Protein AF-A0A0G1PZ89-F1 (afdb_monomer)

Mean predicted aligned error: 6.65 Å

Nearest PDB structures (foldseek):
  3tqq-assembly1_A  TM=7.563E-01  e=6.924E-04  Coxiella burnetii
  3q0i-assembly1_A  TM=7.458E-01  e=1.218E-03  Vibrio cholerae
  4wkg-assembly1_F  TM=7.544E-01  e=6.629E-03  Escherichia coli K-12
  4wkg-assembly1_D  TM=7.518E-01  e=1.462E-02  Escherichia coli K-12
  2bln-assembly2_B  TM=7.064E-01  e=1.042E-02  Escherichia coli

Radius of gyration: 13.72 Å; Cα contacts (8 Å, |Δi|>4): 213; chains: 1; bounding box: 28×33×34 Å

Secondary structure (DSSP, 8-state):
-HHHHHHHHHHTSSSS-EEE-PEEPPTTSSSPPEE--EEEEEEEE-TTS-------S--SEEEEETTEEEEE-SS-EEEEEEEEETTS--EEHHHHHHHHTTTB-PEE--

pLDDT: mean 81.98, std 14.45, range [45.41, 97.31]

Solvent-accessible surface area (backbone atoms only — not comparable to full-atom values): 6284 Å² total; per-residue (Å²): 93,44,67,57,53,52,50,46,27,63,72,17,38,80,68,94,47,27,70,48,69,56,51,28,58,43,94,78,76,79,56,76,66,46,70,49,51,36,36,36,50,40,69,42,78,51,81,85,72,77,70,70,72,73,64,84,82,61,77,67,46,51,30,36,46,94,75,36,30,30,42,40,42,92,76,31,40,29,38,37,54,30,34,25,50,69,100,53,70,79,38,40,25,48,58,48,43,76,76,34,58,88,38,34,76,56,46,79,56,133

Foldseek 3Di:
DVVVVQVVLVVCLDPPFDWDWFWWQDPVNPDDTDTWIKTANDKAFPPPVPPPPPPPVPAWDWAADPLFIWTDHPHGIITRQWMDIPPGDIDGRNVCCVVCVNTTPHHYDD

Structure (mmCIF, N/CA/C/O backbone):
data_AF-A0A0G1PZ89-F1
#
_entry.id   AF-A0A0G1PZ89-F1
#
loop_
_atom_site.group_PDB
_atom_site.id
_atom_site.type_symbol
_atom_site.label_atom_id
_atom_site.label_alt_id
_atom_site.label_comp_id
_atom_site.label_asym_id
_atom_site.label_entity_id
_atom_si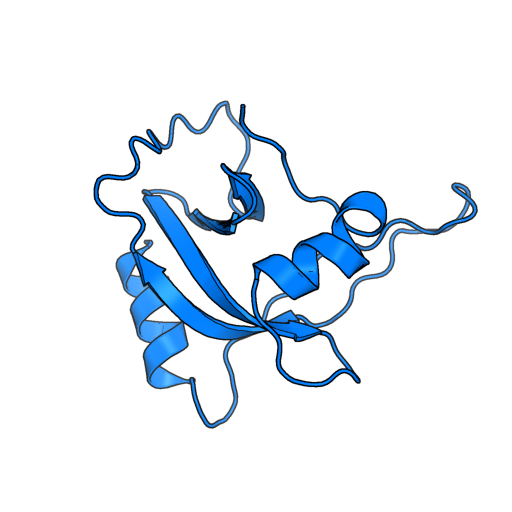te.label_seq_id
_atom_site.pdbx_PDB_ins_code
_atom_site.Cartn_x
_atom_site.Cartn_y
_atom_site.Cartn_z
_atom_site.occupancy
_atom_site.B_iso_or_equiv
_atom_site.auth_seq_id
_atom_site.auth_comp_id
_atom_site.auth_asym_id
_atom_site.auth_atom_id
_atom_site.pdbx_PDB_model_num
ATOM 1 N N . SER A 1 1 ? 13.496 4.399 -8.054 1.00 82.88 1 SER A N 1
ATOM 2 C CA . SER A 1 1 ? 12.782 3.713 -9.148 1.00 82.88 1 SER A CA 1
ATOM 3 C C . SER A 1 1 ? 11.700 2.801 -8.583 1.00 82.88 1 SER A C 1
ATOM 5 O O . SER A 1 1 ? 11.738 2.488 -7.392 1.00 82.88 1 SER A O 1
ATOM 7 N N . VAL A 1 2 ? 10.746 2.352 -9.402 1.00 88.44 2 VAL A N 1
ATOM 8 C CA . VAL A 1 2 ? 9.774 1.303 -9.031 1.00 88.44 2 VAL A CA 1
ATOM 9 C C . VAL A 1 2 ? 10.497 0.062 -8.523 1.00 88.44 2 VAL A C 1
ATOM 11 O O . VAL A 1 2 ? 10.152 -0.452 -7.463 1.00 88.44 2 VAL A O 1
ATOM 14 N N . SER A 1 3 ? 11.533 -0.378 -9.240 1.00 90.00 3 SER A N 1
ATOM 15 C CA . SER A 1 3 ? 12.316 -1.567 -8.893 1.00 90.00 3 SER A CA 1
ATOM 16 C C . SER A 1 3 ? 12.966 -1.450 -7.514 1.00 90.00 3 SER A C 1
ATOM 18 O O . SER A 1 3 ? 12.877 -2.376 -6.713 1.00 90.00 3 SER A O 1
ATOM 20 N N . GLU A 1 4 ? 13.566 -0.301 -7.189 1.00 90.81 4 GLU A N 1
ATOM 21 C CA . GLU A 1 4 ? 14.142 -0.054 -5.859 1.00 90.81 4 GLU A CA 1
ATOM 22 C C . GLU A 1 4 ? 13.091 -0.116 -4.749 1.00 90.81 4 GLU A C 1
ATOM 24 O O . GLU A 1 4 ? 13.323 -0.744 -3.717 1.00 90.81 4 GLU A O 1
ATOM 29 N N . ILE A 1 5 ? 11.938 0.531 -4.943 1.00 90.81 5 ILE A N 1
ATOM 30 C CA . ILE A 1 5 ? 10.875 0.574 -3.930 1.00 90.81 5 ILE A CA 1
ATOM 31 C C . ILE A 1 5 ? 10.268 -0.820 -3.747 1.00 90.81 5 ILE A C 1
ATOM 33 O O . ILE A 1 5 ? 10.100 -1.272 -2.617 1.00 90.81 5 ILE A O 1
ATOM 37 N N . TYR A 1 6 ? 10.017 -1.536 -4.841 1.00 93.19 6 TYR A N 1
ATOM 38 C CA . TYR A 1 6 ? 9.544 -2.915 -4.807 1.00 93.19 6 TYR A CA 1
ATOM 39 C C . TYR A 1 6 ? 10.510 -3.837 -4.057 1.00 93.19 6 TYR A C 1
ATOM 41 O O . TYR A 1 6 ? 10.091 -4.600 -3.184 1.00 93.19 6 TYR A O 1
ATOM 49 N N . ASN A 1 7 ? 11.811 -3.724 -4.339 1.00 93.25 7 ASN A N 1
ATOM 50 C CA . ASN A 1 7 ? 12.839 -4.510 -3.665 1.00 93.25 7 ASN A CA 1
ATOM 51 C C . ASN A 1 7 ? 12.907 -4.189 -2.167 1.00 93.25 7 ASN A C 1
ATOM 53 O O . ASN A 1 7 ? 13.042 -5.109 -1.365 1.00 93.25 7 ASN A O 1
ATOM 57 N N . ARG A 1 8 ? 12.745 -2.919 -1.769 1.00 92.12 8 ARG A N 1
ATOM 58 C CA . ARG A 1 8 ? 12.664 -2.524 -0.351 1.00 92.12 8 ARG A CA 1
ATOM 59 C C . ARG A 1 8 ? 11.447 -3.125 0.345 1.00 92.12 8 ARG A C 1
ATOM 61 O O . ARG A 1 8 ? 11.599 -3.678 1.428 1.00 92.12 8 ARG A O 1
ATOM 68 N N . ILE A 1 9 ? 10.266 -3.056 -0.273 1.00 92.38 9 ILE A N 1
ATOM 69 C CA . ILE A 1 9 ? 9.036 -3.643 0.287 1.00 92.38 9 ILE A CA 1
ATOM 70 C C . ILE A 1 9 ? 9.224 -5.146 0.500 1.00 92.38 9 ILE A C 1
ATOM 72 O O . ILE A 1 9 ? 8.917 -5.656 1.571 1.00 92.38 9 ILE A O 1
ATOM 76 N N . ARG A 1 10 ? 9.792 -5.847 -0.488 1.00 91.62 10 ARG A N 1
ATOM 77 C CA . ARG A 1 10 ? 10.080 -7.280 -0.378 1.00 91.62 10 ARG A CA 1
ATOM 78 C C . ARG A 1 10 ? 11.113 -7.608 0.695 1.00 91.62 10 ARG A C 1
ATOM 80 O O . ARG A 1 10 ? 10.919 -8.567 1.432 1.00 91.62 10 ARG A O 1
ATOM 87 N N . ALA A 1 11 ? 12.203 -6.847 0.758 1.00 90.81 11 ALA A N 1
ATOM 88 C CA . ALA A 1 11 ? 13.283 -7.083 1.712 1.00 90.81 11 ALA A CA 1
ATOM 89 C C . ALA A 1 11 ? 12.830 -6.850 3.160 1.00 90.81 11 ALA A C 1
ATOM 91 O O . ALA A 1 11 ? 13.259 -7.569 4.056 1.00 90.81 11 ALA A O 1
ATOM 92 N N . PHE A 1 12 ? 11.936 -5.883 3.379 1.00 89.12 12 PHE A N 1
ATOM 93 C CA . PHE A 1 12 ? 11.450 -5.495 4.703 1.00 89.12 12 PHE A CA 1
ATOM 94 C C . PHE A 1 12 ? 10.010 -5.949 4.981 1.00 89.12 12 PHE A C 1
ATOM 96 O O . PHE A 1 12 ? 9.339 -5.336 5.804 1.00 89.12 12 PHE A O 1
ATOM 103 N N . ALA A 1 13 ? 9.511 -6.998 4.317 1.00 77.38 13 ALA A N 1
ATOM 104 C CA . ALA A 1 13 ? 8.117 -7.435 4.456 1.00 77.38 13 ALA A CA 1
ATOM 105 C C . ALA A 1 13 ? 7.769 -7.967 5.863 1.00 77.38 13 ALA A C 1
ATOM 107 O O . ALA A 1 13 ? 6.630 -7.820 6.302 1.00 77.38 13 ALA A O 1
ATOM 108 N N . CYS A 1 14 ? 8.736 -8.572 6.565 1.00 72.06 14 CYS A N 1
ATOM 109 C CA . CYS A 1 14 ? 8.553 -9.085 7.927 1.00 72.06 14 CYS A CA 1
ATOM 110 C C . CYS A 1 14 ? 8.937 -8.039 8.981 1.00 72.06 14 CYS A C 1
ATOM 112 O O . CYS A 1 14 ? 8.055 -7.466 9.613 1.00 72.06 14 CYS A O 1
ATOM 114 N N . GLU A 1 15 ? 10.233 -7.747 9.142 1.00 75.75 15 GLU A N 1
ATOM 115 C CA . GLU A 1 15 ? 10.728 -6.703 10.048 1.00 75.75 15 GLU A CA 1
ATOM 116 C C . GLU A 1 15 ? 11.927 -5.968 9.431 1.00 75.75 15 GLU A C 1
ATOM 118 O O . GLU A 1 15 ? 12.737 -6.598 8.745 1.00 75.75 15 GLU A O 1
ATOM 123 N N . PRO A 1 16 ? 12.051 -4.638 9.619 1.00 80.06 16 PRO A N 1
ATOM 124 C CA . PRO A 1 16 ? 11.215 -3.745 10.440 1.00 80.06 16 PRO A CA 1
ATOM 125 C C . PRO A 1 16 ? 9.884 -3.294 9.791 1.00 80.06 16 PRO A C 1
ATOM 127 O O . PRO A 1 16 ? 9.087 -2.602 10.432 1.00 80.06 16 PRO A O 1
ATOM 130 N N . GLY A 1 17 ? 9.616 -3.680 8.538 1.00 85.81 17 GLY A N 1
ATOM 131 C CA . GLY A 1 17 ? 8.487 -3.177 7.748 1.00 85.81 17 GLY A CA 1
ATOM 132 C C . GLY A 1 17 ? 8.894 -2.040 6.806 1.00 85.81 17 GLY A C 1
ATOM 133 O O . GLY A 1 17 ? 9.738 -1.210 7.143 1.00 85.81 17 GLY A O 1
ATOM 134 N N . CYS A 1 18 ? 8.256 -1.952 5.638 1.00 92.50 18 CYS A N 1
ATOM 135 C CA . CYS A 1 18 ? 8.292 -0.749 4.802 1.00 92.50 18 CYS A CA 1
ATOM 136 C C . CYS A 1 18 ? 7.064 0.115 5.111 1.00 92.50 18 CYS A C 1
ATOM 138 O O . CYS A 1 18 ? 5.968 -0.418 5.272 1.00 92.50 18 CYS A O 1
ATOM 140 N N . TRP A 1 19 ? 7.218 1.433 5.225 1.00 93.44 19 TRP A N 1
ATOM 141 C CA . TRP A 1 19 ? 6.119 2.321 5.603 1.00 93.44 19 TRP A CA 1
ATOM 142 C C . TRP A 1 19 ? 6.229 3.702 4.962 1.00 93.44 19 TRP A C 1
ATOM 144 O O . TRP A 1 19 ? 7.281 4.094 4.458 1.00 93.44 19 TRP A O 1
ATOM 154 N N . MET A 1 20 ? 5.114 4.426 4.975 1.00 91.56 20 MET A N 1
ATOM 155 C CA . MET A 1 20 ? 5.011 5.817 4.540 1.00 91.56 20 MET A CA 1
ATOM 156 C C . MET A 1 20 ? 3.993 6.581 5.392 1.00 91.56 20 MET A C 1
ATOM 158 O O . MET A 1 20 ? 3.218 5.968 6.124 1.00 91.56 20 MET A O 1
ATOM 162 N N . GLU A 1 21 ? 3.973 7.906 5.265 1.00 91.38 21 GLU A N 1
ATOM 163 C CA . GLU A 1 21 ? 3.111 8.795 6.055 1.00 91.38 21 GLU A CA 1
ATOM 164 C C . GLU A 1 21 ? 2.169 9.609 5.155 1.00 91.38 21 GLU A C 1
ATOM 166 O O . GLU A 1 21 ? 2.492 10.735 4.769 1.00 91.38 21 GLU A O 1
ATOM 171 N N . PRO A 1 22 ? 1.018 9.048 4.746 1.00 87.62 22 PRO A N 1
ATOM 172 C CA . PRO A 1 22 ? -0.019 9.819 4.071 1.00 87.62 22 PRO A CA 1
ATOM 173 C C . PRO A 1 22 ? -0.660 10.865 4.996 1.00 87.62 22 PRO A C 1
ATOM 175 O O . PRO A 1 22 ? -0.795 10.672 6.205 1.00 87.62 22 PRO A O 1
ATOM 178 N N . GLU A 1 23 ? -1.114 11.962 4.390 1.00 85.06 23 GLU A N 1
ATOM 179 C CA . GLU A 1 23 ? -1.871 13.012 5.072 1.00 85.06 23 GLU A CA 1
ATOM 180 C C . GLU A 1 23 ? -3.364 12.667 5.120 1.00 85.06 23 GLU A C 1
ATOM 182 O O . GLU A 1 23 ? -3.996 12.347 4.104 1.00 85.06 23 GLU A O 1
ATOM 187 N N . GLN A 1 24 ? -3.925 12.761 6.321 1.00 82.19 24 GLN A N 1
ATOM 188 C CA . GLN A 1 24 ? -5.332 12.619 6.632 1.00 82.19 24 GLN A CA 1
ATOM 189 C C . GLN A 1 24 ? -5.960 14.006 6.809 1.00 82.19 24 GLN A C 1
ATOM 191 O O . GLN A 1 24 ? -5.499 14.847 7.580 1.00 82.19 24 GLN A O 1
ATOM 196 N N . LYS A 1 25 ? -7.044 14.249 6.076 1.00 76.62 25 LYS A N 1
ATOM 197 C CA . LYS A 1 25 ? -7.874 15.444 6.203 1.00 76.62 25 LYS A CA 1
ATOM 198 C C . LYS A 1 25 ? -8.620 15.395 7.536 1.00 76.62 25 LYS A C 1
ATOM 200 O O . LYS A 1 25 ? -9.254 14.384 7.842 1.00 76.62 25 LYS A O 1
ATOM 205 N N . SER A 1 26 ? -8.577 16.493 8.291 1.00 68.94 26 SER A N 1
ATOM 206 C CA . SER A 1 26 ? -9.443 16.666 9.460 1.00 68.94 26 SER A CA 1
ATOM 207 C C . SER A 1 26 ? -10.906 16.764 9.018 1.00 68.94 26 SER A C 1
ATOM 209 O O . SER A 1 26 ? -11.225 17.450 8.042 1.00 68.94 26 SER A O 1
ATOM 211 N N . GLU A 1 27 ? -11.798 16.085 9.743 1.00 63.97 27 GLU A N 1
ATOM 212 C CA . GLU A 1 27 ? -13.245 16.076 9.484 1.00 63.97 27 GLU A CA 1
ATOM 213 C C . GLU A 1 27 ? -13.878 17.473 9.651 1.00 63.97 27 GLU A C 1
ATOM 215 O O . GLU A 1 27 ? -14.889 17.761 9.015 1.00 63.97 27 GLU A O 1
ATOM 220 N N . SER A 1 28 ? -13.249 18.375 10.416 1.00 60.03 28 SER A N 1
ATOM 221 C CA . SER A 1 28 ? -13.773 19.719 10.713 1.00 60.03 28 SER A CA 1
ATOM 222 C C . SER A 1 28 ? -13.262 20.829 9.785 1.00 60.03 28 SER A C 1
ATOM 224 O O . SER A 1 28 ? 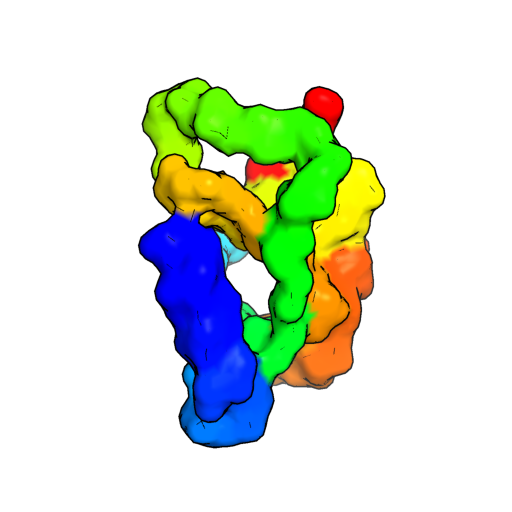-13.631 21.990 9.964 1.00 60.03 28 SER A O 1
ATOM 226 N N . GLY A 1 29 ? -12.398 20.522 8.806 1.00 58.66 29 GLY A N 1
ATOM 227 C CA . GLY A 1 29 ? -11.902 21.471 7.791 1.00 58.66 29 GLY A CA 1
ATOM 228 C C . GLY A 1 29 ? -11.079 22.669 8.304 1.00 58.66 29 GLY A C 1
ATOM 229 O O . GLY A 1 29 ? -10.522 23.404 7.493 1.00 58.66 29 GLY A O 1
ATOM 230 N N . LYS A 1 30 ? -10.991 22.867 9.625 1.00 58.84 30 LYS A N 1
ATOM 231 C CA . LYS A 1 30 ? -10.269 23.960 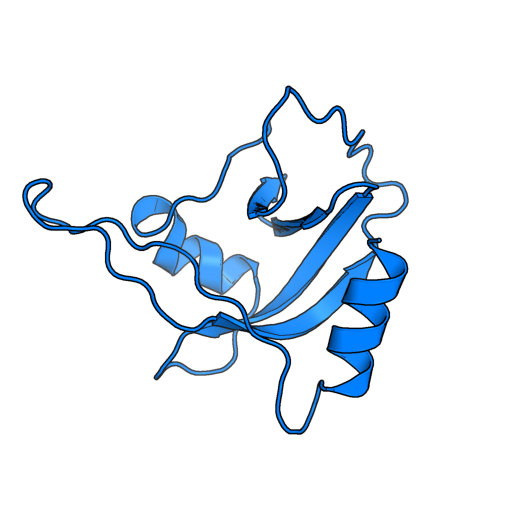10.295 1.00 58.84 30 LYS A CA 1
ATOM 232 C C . LYS A 1 30 ? -8.939 23.530 10.923 1.00 58.84 30 LYS A C 1
ATOM 234 O O . LYS A 1 30 ? -8.124 24.398 11.221 1.00 58.84 30 LYS A O 1
ATOM 239 N N . ASP A 1 31 ? -8.702 22.227 11.080 1.00 59.34 31 ASP A N 1
ATOM 240 C CA . ASP A 1 31 ? -7.481 21.705 11.704 1.00 59.34 31 ASP A CA 1
ATOM 241 C C . ASP A 1 31 ? -6.430 21.277 10.676 1.00 59.34 31 ASP A C 1
ATOM 243 O O . ASP A 1 31 ? -6.741 20.916 9.536 1.00 59.34 31 ASP A O 1
ATOM 247 N N . LYS A 1 32 ? -5.164 21.302 11.107 1.00 62.41 32 LYS A N 1
ATOM 248 C CA . LYS A 1 32 ? -4.015 20.815 10.332 1.00 62.41 32 LYS A CA 1
ATOM 249 C C . LYS A 1 32 ? -4.235 19.354 9.922 1.00 62.41 32 LYS A C 1
ATOM 251 O O . LYS A 1 32 ? -4.732 18.559 10.712 1.00 62.41 32 LYS A O 1
ATOM 256 N N . ALA A 1 33 ? -3.841 19.005 8.697 1.00 72.31 33 ALA A N 1
ATOM 257 C CA . ALA A 1 33 ? -3.855 17.619 8.239 1.00 72.31 33 ALA A CA 1
ATOM 258 C C . ALA A 1 33 ? -2.951 16.761 9.140 1.00 72.31 33 ALA A C 1
ATOM 260 O O . ALA A 1 33 ? -1.775 17.084 9.332 1.00 72.31 33 ALA A O 1
ATOM 261 N N . GLU A 1 34 ? -3.501 15.685 9.696 1.00 82.81 34 GLU A N 1
ATOM 262 C CA . GLU A 1 34 ? -2.752 14.752 10.536 1.00 82.81 34 GLU A CA 1
ATOM 263 C C . GLU A 1 34 ? -2.067 13.706 9.661 1.00 82.81 34 GLU A C 1
ATOM 265 O O . GLU A 1 34 ? -2.636 13.223 8.685 1.00 82.81 34 GLU A O 1
ATOM 270 N N . ARG A 1 35 ? -0.829 13.342 9.993 1.00 87.25 35 ARG A N 1
ATOM 271 C CA . ARG A 1 35 ? -0.120 12.248 9.321 1.00 87.25 35 ARG A CA 1
ATOM 272 C C . ARG A 1 35 ? -0.249 10.984 10.147 1.00 87.25 35 ARG A C 1
ATOM 274 O O . ARG A 1 35 ? -0.174 11.035 11.370 1.00 87.25 35 ARG A O 1
ATOM 281 N N . PHE A 1 36 ? -0.403 9.851 9.475 1.00 89.62 36 PHE A N 1
ATOM 282 C CA . PHE A 1 36 ? -0.413 8.544 10.125 1.00 89.62 36 PHE A CA 1
ATOM 283 C C . PHE A 1 36 ? 0.492 7.574 9.377 1.00 89.62 36 PHE A C 1
ATOM 285 O O . PHE A 1 36 ? 0.729 7.732 8.182 1.00 89.62 36 PHE A O 1
ATOM 292 N N . ILE A 1 37 ? 0.973 6.543 10.068 1.00 92.75 37 ILE A N 1
ATOM 293 C CA . ILE A 1 37 ? 1.839 5.532 9.458 1.00 92.75 37 ILE A CA 1
ATOM 294 C C . ILE A 1 37 ? 0.992 4.524 8.672 1.00 92.75 37 ILE A C 1
ATOM 296 O O . ILE A 1 37 ? 0.059 3.919 9.205 1.00 92.75 37 ILE A O 1
ATOM 300 N N . LEU A 1 38 ? 1.361 4.290 7.415 1.00 93.88 38 LEU A N 1
ATOM 301 C CA . LEU A 1 38 ? 0.848 3.215 6.572 1.00 93.88 38 LEU A CA 1
ATOM 302 C C . LEU A 1 38 ? 1.986 2.239 6.263 1.00 93.88 38 LEU A C 1
ATOM 304 O O . LEU A 1 38 ? 2.862 2.536 5.450 1.00 93.88 38 LEU A O 1
ATOM 308 N N . LYS A 1 39 ? 1.973 1.068 6.905 1.00 94.62 39 LYS A N 1
ATOM 309 C CA . LYS A 1 39 ? 2.897 -0.023 6.577 1.00 94.62 39 LYS A CA 1
ATOM 310 C C . LYS A 1 39 ? 2.449 -0.729 5.300 1.00 94.62 39 LYS A C 1
ATOM 312 O O . LYS A 1 39 ? 1.255 -0.933 5.081 1.00 94.62 39 LYS A O 1
ATOM 317 N N . ILE A 1 40 ? 3.412 -1.127 4.480 1.00 95.19 40 ILE A N 1
ATOM 318 C CA . ILE A 1 40 ? 3.229 -1.826 3.212 1.00 95.19 40 ILE A CA 1
ATOM 319 C C . ILE A 1 40 ? 3.904 -3.188 3.346 1.00 95.19 40 ILE A C 1
ATOM 321 O O . ILE A 1 40 ? 5.123 -3.272 3.480 1.00 95.19 40 ILE A O 1
ATOM 325 N N . PHE A 1 41 ? 3.100 -4.246 3.304 1.00 93.69 41 PHE A N 1
ATOM 326 C CA . PHE A 1 41 ? 3.575 -5.625 3.435 1.00 93.69 41 PHE A CA 1
ATOM 327 C C . PHE A 1 41 ? 3.828 -6.264 2.075 1.00 93.69 41 PHE A C 1
ATOM 329 O O . PHE A 1 41 ? 4.763 -7.045 1.909 1.00 93.69 41 PHE A O 1
ATOM 336 N N . ARG A 1 42 ? 2.986 -5.938 1.090 1.00 94.44 42 ARG A N 1
ATOM 337 C CA . ARG A 1 42 ? 3.043 -6.558 -0.229 1.00 94.44 42 ARG A CA 1
ATOM 338 C C . ARG A 1 42 ? 2.605 -5.590 -1.314 1.00 94.44 42 ARG A C 1
ATOM 340 O O . ARG A 1 42 ? 1.598 -4.897 -1.174 1.00 94.44 42 ARG A O 1
ATOM 347 N N . ALA A 1 43 ? 3.364 -5.578 -2.401 1.00 94.94 43 ALA A N 1
ATOM 348 C CA . ALA A 1 43 ? 3.092 -4.781 -3.584 1.00 94.94 43 ALA A CA 1
ATOM 349 C C . ALA A 1 43 ? 3.439 -5.569 -4.851 1.00 94.94 43 ALA A C 1
ATOM 351 O O . ALA A 1 43 ? 4.213 -6.524 -4.788 1.00 94.94 43 ALA A O 1
ATOM 352 N N . LYS A 1 44 ? 2.910 -5.143 -5.998 1.00 93.62 44 LYS A N 1
ATOM 353 C CA . LYS A 1 44 ? 3.191 -5.722 -7.315 1.00 93.62 44 LYS A CA 1
ATOM 354 C C . LYS A 1 44 ? 3.512 -4.610 -8.326 1.00 93.62 44 LYS A C 1
ATOM 356 O O . LYS A 1 44 ? 2.799 -3.608 -8.347 1.00 93.62 44 LYS A O 1
ATOM 361 N N . PRO A 1 45 ? 4.549 -4.754 -9.171 1.00 91.44 45 PRO A N 1
ATOM 362 C CA . PRO A 1 45 ? 4.774 -3.852 -10.300 1.00 91.44 45 PRO A CA 1
ATOM 363 C C . PRO A 1 45 ? 3.570 -3.800 -11.241 1.00 91.44 45 PRO A C 1
ATOM 365 O O . PRO A 1 45 ? 3.098 -4.844 -11.689 1.00 91.44 45 PRO A O 1
ATOM 368 N N . ALA A 1 46 ? 3.109 -2.592 -11.565 1.00 85.88 46 ALA A N 1
ATOM 369 C CA . ALA A 1 46 ? 1.992 -2.349 -12.481 1.00 85.88 46 ALA A CA 1
ATOM 370 C C . ALA A 1 46 ? 2.437 -2.395 -13.961 1.00 85.88 46 ALA A C 1
ATOM 372 O O . ALA A 1 46 ? 2.202 -1.469 -14.739 1.00 85.88 46 ALA A O 1
ATOM 373 N N . ILE A 1 47 ? 3.188 -3.435 -14.343 1.00 68.69 47 ILE A N 1
ATOM 374 C CA . ILE A 1 47 ? 3.710 -3.596 -15.707 1.00 68.69 47 ILE A CA 1
ATOM 375 C C . ILE A 1 47 ? 2.556 -4.039 -16.611 1.00 68.69 47 ILE A C 1
ATOM 377 O O . ILE A 1 47 ? 2.044 -5.143 -16.449 1.00 68.69 47 ILE A O 1
ATOM 381 N N . GLY A 1 48 ? 2.180 -3.196 -17.575 1.00 58.69 48 GLY A N 1
ATOM 382 C CA . GLY A 1 48 ? 1.154 -3.512 -18.576 1.00 58.69 48 GLY A CA 1
ATOM 383 C C . GLY A 1 48 ? -0.245 -2.956 -18.292 1.00 58.69 48 GLY A C 1
ATOM 384 O O . GLY A 1 48 ? -1.101 -3.064 -19.161 1.00 58.69 48 GLY A O 1
ATOM 385 N N . ASP A 1 49 ? -0.472 -2.284 -17.158 1.00 56.16 49 ASP A N 1
ATOM 386 C CA . ASP A 1 49 ? -1.795 -1.741 -16.789 1.00 56.16 49 ASP A CA 1
ATOM 387 C C . ASP A 1 49 ? -2.174 -0.449 -17.545 1.00 56.16 49 ASP A C 1
ATOM 389 O O . ASP A 1 49 ? -3.087 0.269 -17.148 1.00 56.16 49 ASP A O 1
ATOM 393 N N . GLY A 1 50 ? -1.449 -0.088 -18.612 1.00 52.38 50 GLY A N 1
ATOM 394 C CA . GLY A 1 50 ? -1.685 1.157 -19.356 1.00 52.38 50 GLY A CA 1
ATOM 395 C C . GLY A 1 50 ? -1.462 2.430 -18.530 1.00 52.38 50 GLY A C 1
ATOM 396 O O . GLY A 1 50 ? -1.745 3.526 -19.010 1.00 52.38 50 GLY A O 1
ATOM 397 N N . ILE A 1 51 ? -0.922 2.304 -17.310 1.00 58.09 51 ILE A N 1
ATOM 398 C CA . ILE A 1 51 ? -0.542 3.414 -16.436 1.00 58.09 51 ILE A CA 1
ATOM 399 C C . ILE A 1 51 ? 0.720 4.042 -17.027 1.00 58.09 51 ILE A C 1
ATOM 401 O O . ILE A 1 51 ? 1.847 3.822 -16.579 1.00 58.09 51 ILE A O 1
ATOM 405 N N . GLY A 1 52 ? 0.523 4.809 -18.096 1.00 52.06 52 GLY A N 1
ATOM 406 C CA . GLY A 1 52 ? 1.506 5.751 -18.581 1.00 52.06 52 GLY A CA 1
ATOM 407 C C . GLY A 1 52 ? 1.732 6.742 -17.458 1.00 52.06 52 GLY A C 1
ATOM 408 O O . GLY A 1 52 ? 0.853 7.544 -17.144 1.00 52.06 52 GLY A O 1
ATOM 409 N N . VAL A 1 53 ? 2.899 6.678 -16.824 1.00 53.88 53 VAL A N 1
ATOM 410 C CA . VAL A 1 53 ? 3.321 7.692 -15.860 1.00 53.88 53 VAL A CA 1
ATOM 411 C C . VAL A 1 53 ? 3.677 8.949 -16.648 1.00 53.88 53 VAL A C 1
ATOM 413 O O . VAL A 1 53 ? 4.825 9.369 -16.710 1.00 53.88 53 VAL A O 1
ATOM 416 N N . SER A 1 54 ? 2.676 9.563 -17.286 1.00 46.81 54 SER A N 1
ATOM 417 C CA . SER A 1 54 ? 2.719 10.983 -17.572 1.00 46.81 54 SER A CA 1
ATOM 418 C C . SER A 1 54 ? 2.565 11.638 -16.216 1.00 46.81 54 SER A C 1
ATOM 420 O O . SER A 1 54 ? 1.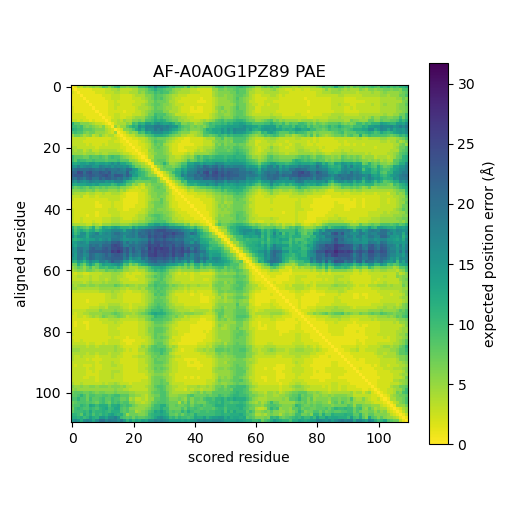465 11.876 -15.710 1.00 46.81 54 SER A O 1
ATOM 422 N N . SER A 1 55 ? 3.701 11.843 -15.559 1.00 48.19 55 SER A N 1
ATOM 423 C CA . SER A 1 55 ? 3.811 12.781 -14.466 1.00 48.19 55 SER A CA 1
ATOM 424 C C . SER A 1 55 ? 3.336 14.128 -15.004 1.00 48.19 55 SER A C 1
ATOM 426 O O . SER A 1 55 ? 4.135 14.897 -15.529 1.00 48.19 55 SER A O 1
ATOM 428 N N . ASN A 1 56 ? 2.035 14.412 -14.887 1.00 45.41 56 ASN A N 1
ATOM 429 C CA . ASN A 1 56 ? 1.416 15.711 -15.160 1.00 45.41 56 ASN A CA 1
ATOM 430 C C . ASN A 1 56 ? 1.901 16.749 -14.119 1.00 45.41 56 ASN A C 1
ATOM 432 O O . ASN A 1 56 ? 1.106 17.403 -13.451 1.00 45.41 56 ASN A O 1
ATOM 436 N N . GLY A 1 57 ? 3.216 16.825 -13.886 1.00 46.78 57 GLY A N 1
ATOM 437 C CA . GLY A 1 57 ? 3.893 17.669 -12.903 1.00 46.78 57 GLY A CA 1
ATOM 438 C C . GLY A 1 57 ? 3.714 17.261 -11.438 1.00 46.78 57 GLY A C 1
ATOM 439 O O . GLY A 1 57 ? 4.230 17.944 -10.559 1.00 46.78 57 GLY A O 1
ATOM 440 N N . LYS A 1 58 ? 2.991 16.178 -11.126 1.00 56.31 58 LYS A N 1
ATOM 441 C CA . LYS A 1 58 ? 2.621 15.847 -9.741 1.00 56.31 58 LYS A CA 1
ATOM 442 C C . LYS A 1 58 ? 3.379 14.609 -9.259 1.00 56.31 58 LYS A C 1
ATOM 444 O O . LYS A 1 58 ? 3.090 13.501 -9.692 1.00 56.31 58 LYS A O 1
ATOM 449 N N . GLY A 1 59 ? 4.349 14.830 -8.367 1.00 62.69 59 GLY A N 1
ATOM 450 C CA . GLY A 1 59 ? 5.300 13.837 -7.846 1.00 62.69 59 GLY A CA 1
ATOM 451 C C . GLY A 1 59 ? 4.696 12.621 -7.114 1.00 62.69 59 GLY A C 1
ATOM 452 O O . GLY A 1 59 ? 3.468 12.485 -7.060 1.00 62.69 59 GLY A O 1
ATOM 453 N N . PRO A 1 60 ? 5.557 11.743 -6.558 1.00 75.88 60 PRO A N 1
ATOM 454 C CA . PRO A 1 60 ? 5.194 10.419 -6.040 1.00 75.88 60 PRO A CA 1
ATOM 455 C C . PRO A 1 60 ? 4.139 10.468 -4.925 1.00 75.88 60 PRO A C 1
ATOM 457 O O . PRO A 1 60 ? 4.103 11.418 -4.144 1.00 75.88 60 PRO A 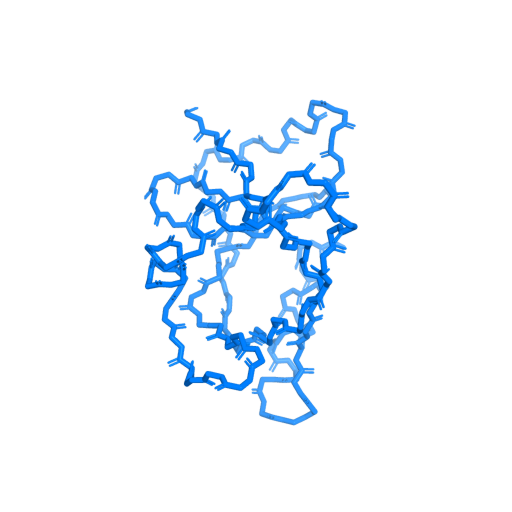O 1
ATOM 460 N N . GLY A 1 61 ? 3.283 9.444 -4.842 1.00 85.31 61 GLY A N 1
ATOM 461 C CA . GLY A 1 61 ? 2.212 9.379 -3.840 1.00 85.31 61 GLY A CA 1
ATOM 462 C C . GLY A 1 61 ? 1.154 8.301 -4.097 1.00 85.31 61 GLY A C 1
ATOM 463 O O . GLY A 1 61 ? 1.241 7.555 -5.072 1.00 85.31 61 GLY A O 1
ATOM 464 N N . LEU A 1 62 ? 0.157 8.226 -3.208 1.00 89.81 62 LEU A N 1
ATOM 465 C CA . LEU A 1 62 ? -0.953 7.273 -3.312 1.00 89.81 62 LEU A CA 1
ATOM 466 C C . LEU A 1 62 ? -1.986 7.702 -4.360 1.00 89.81 62 LEU A C 1
ATOM 468 O O . LEU A 1 62 ? -2.346 8.877 -4.485 1.00 89.81 62 LEU A O 1
ATOM 472 N N . CYS A 1 63 ? -2.494 6.714 -5.082 1.00 88.25 63 CYS A N 1
ATOM 473 C CA . CYS A 1 63 ? -3.416 6.876 -6.189 1.00 88.25 63 CYS A CA 1
ATOM 474 C C . CYS A 1 63 ? -4.453 5.747 -6.195 1.00 88.25 63 CYS A C 1
ATOM 476 O O . CYS A 1 63 ? -4.155 4.626 -5.796 1.00 88.25 63 CYS A O 1
ATOM 478 N N . GLU A 1 64 ? -5.659 6.034 -6.664 1.00 88.19 64 GLU A N 1
ATOM 479 C CA . GLU A 1 64 ? -6.695 5.048 -6.948 1.00 88.19 64 GLU A CA 1
ATOM 480 C C . GLU A 1 64 ? -6.892 4.970 -8.463 1.00 88.19 64 GLU A C 1
ATOM 482 O O . GLU A 1 64 ? -7.138 5.991 -9.104 1.00 88.19 64 GLU A O 1
ATOM 487 N N . ILE A 1 65 ? -6.768 3.760 -9.017 1.00 85.50 65 ILE A N 1
ATOM 488 C CA . ILE A 1 65 ? -7.003 3.453 -10.436 1.00 85.50 65 ILE A CA 1
ATOM 489 C C . ILE A 1 65 ? -7.819 2.163 -10.479 1.00 85.50 65 ILE A C 1
ATOM 491 O O . ILE A 1 65 ? -7.435 1.168 -9.862 1.00 85.50 65 ILE A O 1
ATOM 495 N N . GLY A 1 66 ? -8.982 2.168 -11.132 1.00 84.50 66 GLY A N 1
ATOM 496 C CA . GLY A 1 66 ? -9.823 0.967 -11.235 1.00 84.50 66 GLY A CA 1
ATOM 497 C C . GLY A 1 66 ? -10.157 0.308 -9.884 1.00 84.50 66 GLY A C 1
ATOM 498 O O . GLY A 1 66 ? -10.175 -0.917 -9.787 1.00 84.50 66 GLY A O 1
ATOM 499 N N . LYS A 1 67 ? -10.388 1.109 -8.828 1.00 87.56 67 LYS A N 1
ATOM 500 C CA . LYS A 1 67 ? -10.637 0.677 -7.430 1.00 87.56 67 LYS A CA 1
ATOM 501 C C . LYS A 1 67 ? -9.462 -0.008 -6.720 1.00 87.56 67 LYS A C 1
ATOM 503 O O . LYS A 1 67 ? -9.640 -0.505 -5.608 1.00 87.56 67 LYS A O 1
ATOM 508 N N . GLN A 1 68 ? -8.278 -0.040 -7.322 1.00 91.00 68 GLN A N 1
ATOM 509 C CA . GLN A 1 68 ? -7.069 -0.544 -6.681 1.00 91.00 68 GLN A CA 1
ATOM 510 C C . GLN A 1 68 ? -6.204 0.612 -6.180 1.00 91.00 68 GLN A C 1
ATOM 512 O O . GLN A 1 68 ? -6.207 1.708 -6.743 1.00 91.00 68 GLN A O 1
ATOM 517 N N . LEU A 1 69 ? -5.471 0.354 -5.098 1.00 92.94 69 LEU A N 1
ATOM 518 C CA . LEU A 1 69 ? -4.557 1.314 -4.496 1.00 92.94 69 LEU A CA 1
ATOM 519 C C . LEU A 1 69 ? -3.181 1.187 -5.148 1.00 92.94 69 LEU A C 1
ATOM 521 O O . LEU A 1 69 ? -2.569 0.122 -5.099 1.00 92.94 69 LEU A O 1
ATOM 525 N N . TYR A 1 70 ? -2.680 2.287 -5.692 1.00 92.06 70 TYR A N 1
ATOM 526 C CA . TYR A 1 70 ? -1.367 2.387 -6.312 1.00 92.06 70 TYR A CA 1
ATOM 527 C C . TYR A 1 70 ? -0.463 3.347 -5.543 1.00 92.06 70 TYR A C 1
ATOM 529 O O . TYR A 1 70 ? -0.908 4.364 -5.012 1.00 92.06 70 TYR A O 1
ATOM 537 N N . LEU A 1 71 ? 0.832 3.055 -5.557 1.00 90.94 71 LEU A N 1
ATOM 538 C CA . LEU A 1 71 ? 1.904 3.981 -5.226 1.00 90.94 71 LEU A CA 1
ATOM 539 C C . LEU A 1 71 ? 2.586 4.421 -6.524 1.00 90.94 71 LEU A C 1
ATOM 541 O O . LEU A 1 71 ? 3.293 3.638 -7.164 1.00 90.94 71 LEU A O 1
ATOM 545 N N . ILE A 1 72 ? 2.382 5.682 -6.902 1.00 88.38 72 ILE A N 1
ATOM 546 C CA . ILE A 1 72 ? 3.037 6.285 -8.062 1.00 88.38 72 ILE A CA 1
ATOM 547 C C . ILE A 1 72 ? 4.481 6.618 -7.696 1.00 88.38 72 ILE A C 1
ATOM 549 O O . ILE A 1 72 ? 4.748 7.343 -6.735 1.00 88.38 72 ILE A O 1
ATOM 553 N N . 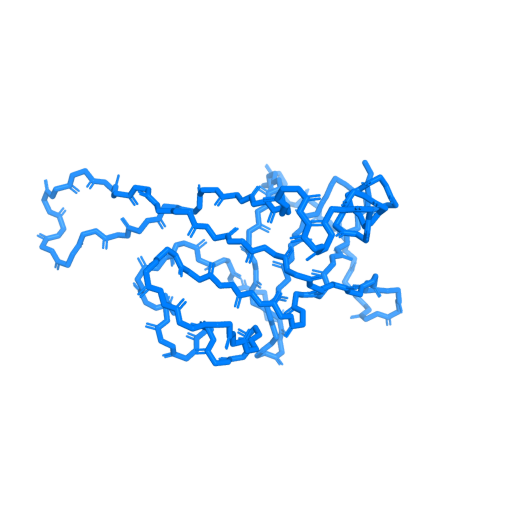CYS A 1 73 ? 5.405 6.082 -8.483 1.00 86.00 73 CYS A N 1
ATOM 554 C CA . CYS A 1 73 ? 6.838 6.324 -8.402 1.00 86.00 73 CYS A CA 1
ATOM 555 C C . CYS A 1 73 ? 7.271 7.262 -9.544 1.00 86.00 73 CYS A C 1
ATOM 557 O O . CYS A 1 73 ? 6.466 7.657 -10.383 1.00 86.00 73 CYS A O 1
ATOM 559 N N . LYS A 1 74 ? 8.555 7.637 -9.585 1.00 81.44 74 LYS A N 1
ATOM 560 C CA . LYS A 1 74 ? 9.084 8.539 -10.630 1.00 81.44 74 LYS A CA 1
ATOM 561 C C . LYS A 1 74 ? 9.012 7.947 -12.046 1.00 81.44 74 LYS A C 1
ATOM 563 O O . LYS A 1 74 ? 8.912 8.693 -13.006 1.00 81.44 74 LYS A O 1
ATOM 568 N N . ASP A 1 75 ? 9.110 6.631 -12.151 1.00 82.12 75 ASP A N 1
ATOM 569 C CA . ASP A 1 75 ? 9.363 5.869 -13.378 1.00 82.12 75 ASP A CA 1
ATOM 570 C C . ASP A 1 75 ? 8.355 4.724 -13.587 1.00 82.12 75 ASP A C 1
ATOM 572 O O . ASP A 1 75 ? 8.578 3.836 -14.402 1.00 82.12 75 ASP A O 1
ATOM 576 N N . GLY A 1 76 ? 7.253 4.710 -12.833 1.00 85.88 76 GLY A N 1
ATOM 577 C CA . GLY A 1 76 ? 6.236 3.660 -12.899 1.00 85.88 76 GLY A CA 1
ATOM 578 C C . GLY A 1 76 ? 5.325 3.661 -11.668 1.00 85.88 76 GLY A C 1
ATOM 579 O O . GLY A 1 76 ? 5.322 4.614 -10.886 1.00 85.88 76 GLY A O 1
ATOM 580 N N . ALA A 1 77 ? 4.569 2.584 -11.464 1.00 89.56 77 ALA A N 1
ATOM 581 C CA . ALA A 1 77 ? 3.669 2.441 -10.322 1.00 89.56 77 ALA A CA 1
ATOM 582 C C . ALA A 1 77 ? 3.722 1.035 -9.704 1.00 89.56 77 ALA A C 1
ATOM 584 O O . ALA A 1 77 ? 4.090 0.052 -10.354 1.00 89.56 77 ALA A O 1
ATOM 585 N N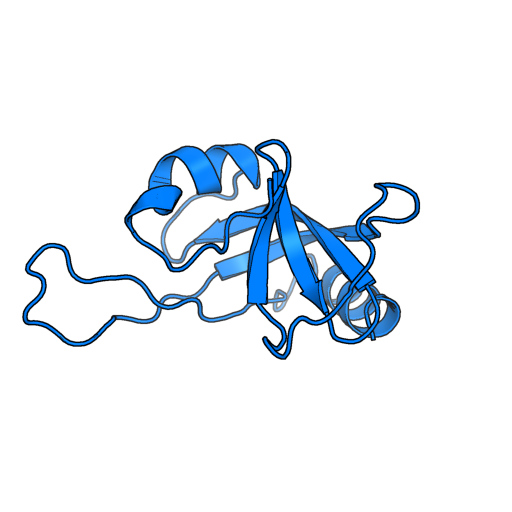 . LEU A 1 78 ? 3.334 0.957 -8.432 1.00 92.06 78 LEU A N 1
ATOM 586 C CA . LEU A 1 78 ? 3.162 -0.286 -7.683 1.00 92.06 78 LEU A CA 1
ATOM 587 C C . LEU A 1 78 ? 1.716 -0.416 -7.218 1.00 92.06 78 LEU A C 1
ATOM 589 O O . LEU A 1 78 ? 1.220 0.483 -6.548 1.00 92.06 78 LEU A O 1
ATOM 593 N N . VAL A 1 79 ? 1.072 -1.545 -7.498 1.00 94.25 79 VAL A N 1
ATOM 594 C CA . VAL A 1 79 ? -0.189 -1.928 -6.852 1.00 94.25 79 VAL A CA 1
ATOM 595 C C . VAL A 1 79 ? 0.121 -2.330 -5.415 1.00 94.25 79 VAL A C 1
ATOM 597 O O . VAL A 1 79 ? 0.987 -3.175 -5.186 1.00 94.25 79 VAL A O 1
ATOM 600 N N . LEU A 1 80 ? -0.577 -1.751 -4.442 1.00 94.81 80 LEU A N 1
ATOM 601 C CA . LEU A 1 80 ? -0.447 -2.098 -3.030 1.00 94.81 80 LEU A CA 1
ATOM 602 C C . LEU A 1 80 ? -1.470 -3.183 -2.670 1.00 94.81 80 LEU A C 1
ATOM 604 O O . LEU A 1 80 ? -2.652 -2.906 -2.465 1.00 94.81 80 LEU A O 1
ATOM 608 N N . GLU A 1 81 ? -1.005 -4.431 -2.599 1.00 95.62 81 GLU A N 1
ATOM 609 C CA . GLU A 1 81 ? -1.859 -5.598 -2.348 1.00 95.62 81 GLU A CA 1
ATOM 610 C C . GLU A 1 81 ? -2.221 -5.728 -0.865 1.00 95.62 81 GLU A C 1
ATOM 612 O O . GLU A 1 81 ? -3.374 -6.013 -0.544 1.00 95.62 81 GLU A O 1
ATOM 617 N N . GLN A 1 82 ? -1.258 -5.498 0.037 1.00 95.88 82 GLN A N 1
ATOM 618 C CA . GLN A 1 82 ? -1.460 -5.583 1.487 1.00 95.88 82 GLN A CA 1
ATOM 619 C C . GLN A 1 82 ? -0.802 -4.418 2.222 1.00 95.88 82 GLN A C 1
ATOM 621 O O . GLN A 1 82 ? 0.404 -4.177 2.102 1.00 95.88 82 GLN A O 1
ATOM 626 N N . VAL A 1 83 ? -1.607 -3.733 3.029 1.00 95.81 83 VAL A N 1
ATOM 627 C CA . VAL A 1 83 ? -1.222 -2.552 3.799 1.00 95.81 83 VAL A CA 1
ATOM 628 C C . VAL A 1 83 ? -1.768 -2.623 5.223 1.00 95.81 83 VAL A C 1
ATOM 630 O O . VAL A 1 83 ? -2.702 -3.366 5.517 1.00 95.81 83 VAL A O 1
ATOM 633 N N . GLN A 1 84 ? -1.200 -1.828 6.122 1.00 95.06 84 GLN A N 1
ATOM 634 C CA . GLN A 1 84 ? -1.661 -1.707 7.499 1.00 95.06 84 GLN A CA 1
ATOM 635 C C . GLN A 1 84 ? -1.571 -0.248 7.957 1.00 95.06 84 GLN A C 1
ATOM 637 O O . GLN A 1 84 ? -0.470 0.262 8.184 1.00 95.06 84 GLN A O 1
ATOM 642 N N . PRO A 1 85 ? -2.712 0.433 8.124 1.00 94.50 85 PRO A N 1
ATOM 643 C CA . PRO A 1 85 ? -2.764 1.703 8.835 1.00 94.50 85 PRO A CA 1
ATOM 644 C C . PRO A 1 85 ? -2.371 1.520 10.304 1.00 94.50 85 PRO A C 1
ATOM 646 O O . PRO A 1 85 ? -2.672 0.490 10.915 1.00 94.50 85 PRO A O 1
ATOM 649 N N . GLN A 1 86 ? -1.742 2.533 10.891 1.00 92.19 86 GLN A N 1
ATOM 650 C CA . GLN A 1 86 ? -1.366 2.548 12.302 1.00 92.19 86 GLN A CA 1
ATOM 651 C C . GLN A 1 86 ? -2.545 2.168 13.213 1.00 92.19 86 GLN A C 1
ATOM 653 O O . GLN A 1 86 ? -3.651 2.696 13.091 1.00 92.19 86 GLN A O 1
ATOM 658 N N . GLY A 1 87 ? -2.310 1.219 14.124 1.00 91.44 87 GLY A N 1
ATOM 659 C CA . GLY A 1 87 ? -3.323 0.741 15.071 1.00 91.44 87 GLY A CA 1
ATOM 660 C C . GLY A 1 87 ? -4.453 -0.097 14.454 1.00 91.44 87 GLY A C 1
ATOM 661 O O . GLY A 1 87 ? -5.446 -0.359 15.130 1.00 91.44 87 GLY A O 1
ATOM 662 N N . LYS A 1 88 ? -4.345 -0.513 13.184 1.00 93.81 88 LYS A N 1
ATOM 663 C CA . LYS A 1 88 ? -5.327 -1.373 12.500 1.00 93.8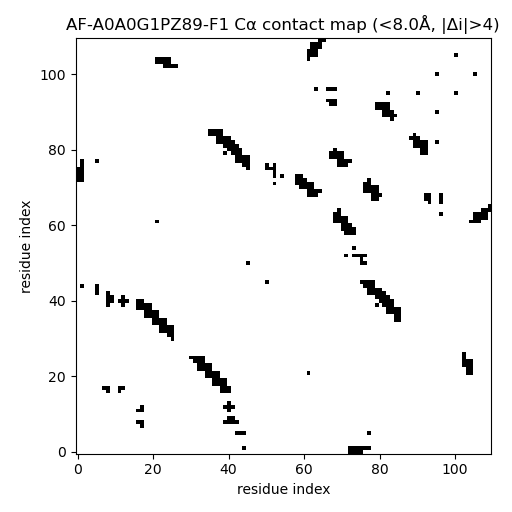1 88 LYS A CA 1
ATOM 664 C C . LYS A 1 88 ? -4.722 -2.720 12.104 1.00 93.81 88 LYS A C 1
ATOM 666 O O . LYS A 1 88 ? -3.508 -2.911 12.125 1.00 93.81 88 LYS A O 1
ATOM 671 N N . ARG A 1 89 ? -5.588 -3.673 11.742 1.00 95.12 89 ARG A N 1
ATOM 672 C CA . ARG A 1 89 ? -5.177 -4.961 11.160 1.00 95.12 89 ARG A CA 1
ATOM 673 C C . ARG A 1 89 ? -4.608 -4.771 9.751 1.00 95.12 89 ARG A C 1
ATOM 675 O O . ARG A 1 89 ? -4.959 -3.803 9.076 1.00 95.12 89 ARG A O 1
ATOM 682 N N . VAL A 1 90 ? -3.779 -5.714 9.308 1.00 95.31 90 VAL A N 1
ATOM 683 C CA . VAL A 1 90 ? -3.377 -5.816 7.896 1.00 95.31 90 VAL A CA 1
ATOM 684 C C . VAL A 1 90 ? -4.631 -6.027 7.041 1.00 95.31 90 VAL A C 1
ATOM 686 O O . VAL A 1 90 ? -5.515 -6.802 7.413 1.00 95.31 90 VAL A O 1
ATOM 689 N N . MET A 1 91 ? -4.723 -5.311 5.925 1.00 96.94 91 MET A N 1
ATOM 690 C CA . MET A 1 91 ? -5.868 -5.321 5.016 1.00 96.94 91 MET A CA 1
ATOM 691 C C . MET A 1 91 ? -5.421 -5.152 3.563 1.00 96.94 91 MET A C 1
ATOM 693 O O . MET A 1 91 ? -4.289 -4.750 3.282 1.00 96.94 91 MET A O 1
ATOM 697 N N . SER A 1 92 ? -6.317 -5.458 2.631 1.00 97.31 92 SER A N 1
ATOM 698 C CA . SER A 1 92 ? -6.081 -5.222 1.208 1.00 97.31 92 SER A CA 1
ATOM 699 C C . SER A 1 92 ? -6.089 -3.730 0.859 1.00 97.31 92 SER A C 1
ATOM 701 O O . SER A 1 92 ? -6.721 -2.917 1.540 1.00 97.31 92 SER A O 1
ATOM 703 N N . GLY A 1 93 ? -5.444 -3.358 -0.251 1.00 94.94 93 GLY A N 1
ATOM 704 C CA . GLY A 1 93 ? -5.522 -1.990 -0.780 1.00 94.94 93 GLY A CA 1
ATOM 705 C C . GLY A 1 93 ? -6.961 -1.533 -1.070 1.00 94.94 93 GLY A C 1
ATOM 706 O O . GLY A 1 93 ? -7.299 -0.371 -0.853 1.00 94.94 93 GLY A O 1
ATOM 707 N N . ILE A 1 94 ? -7.837 -2.456 -1.482 1.00 94.94 94 ILE A N 1
ATOM 708 C CA . ILE A 1 94 ? -9.261 -2.188 -1.743 1.00 94.94 94 ILE A CA 1
ATOM 709 C C . ILE A 1 94 ? -10.013 -1.895 -0.437 1.00 94.94 94 ILE A C 1
ATOM 711 O O . ILE A 1 94 ? -10.745 -0.909 -0.352 1.00 94.94 94 ILE A O 1
ATOM 715 N N . GLU A 1 95 ? -9.827 -2.724 0.598 1.00 95.44 95 GLU A N 1
ATOM 716 C CA . GLU A 1 95 ? -10.413 -2.482 1.927 1.00 95.44 95 GLU A CA 1
ATOM 717 C C . GLU A 1 95 ? -9.950 -1.138 2.499 1.00 95.44 95 GLU A C 1
ATOM 719 O O . GLU A 1 95 ? -10.762 -0.377 3.031 1.00 95.44 95 GLU A O 1
ATOM 724 N N . PHE A 1 96 ? -8.664 -0.818 2.334 1.00 94.88 96 PHE A N 1
ATOM 725 C CA . PHE A 1 96 ? -8.117 0.472 2.728 1.00 94.88 96 PHE A CA 1
ATOM 726 C C . PHE A 1 96 ? -8.824 1.630 2.013 1.00 94.88 96 PHE A C 1
ATOM 728 O O . PHE A 1 96 ? -9.302 2.549 2.676 1.00 94.88 96 PHE A O 1
ATOM 735 N N . LEU A 1 97 ? -8.970 1.578 0.684 1.00 92.88 97 LEU A N 1
ATOM 736 C CA . LEU A 1 97 ? -9.688 2.612 -0.070 1.00 92.88 97 LEU A CA 1
ATOM 737 C C . LEU A 1 97 ? -11.134 2.763 0.412 1.00 92.88 97 LEU A C 1
ATOM 739 O O . LEU A 1 97 ? -11.593 3.880 0.637 1.00 92.88 97 LEU A O 1
ATOM 743 N N . ASN A 1 98 ? -11.841 1.664 0.659 1.00 92.06 98 ASN A N 1
ATOM 744 C CA . ASN A 1 98 ? -13.224 1.724 1.129 1.00 92.06 98 ASN A CA 1
ATOM 745 C C . ASN A 1 98 ? -13.373 2.473 2.467 1.00 92.06 98 ASN A C 1
ATOM 747 O O . ASN A 1 98 ? -14.352 3.197 2.644 1.00 92.06 98 ASN A O 1
ATOM 751 N N . GLY A 1 99 ? -12.401 2.356 3.379 1.00 88.44 99 GLY A N 1
ATOM 752 C CA . GLY A 1 99 ? -12.410 3.073 4.660 1.00 88.44 99 GLY A CA 1
ATOM 753 C C . GLY A 1 99 ? -11.815 4.488 4.617 1.00 88.44 99 GLY A C 1
ATOM 754 O O . GLY A 1 99 ? -12.240 5.357 5.381 1.00 88.44 99 GLY A O 1
ATOM 755 N N . TYR A 1 100 ? -10.838 4.732 3.738 1.00 87.25 100 TYR A N 1
ATOM 756 C CA . TYR A 1 100 ? -9.978 5.920 3.793 1.00 87.25 100 TYR A CA 1
ATOM 757 C C . TYR A 1 100 ? -10.086 6.858 2.580 1.00 87.25 100 TYR A C 1
ATOM 759 O O . TYR A 1 100 ? -9.564 7.968 2.656 1.00 87.25 100 TYR A O 1
ATOM 767 N N . ARG A 1 101 ? -10.811 6.503 1.505 1.00 83.38 101 ARG A N 1
ATOM 768 C CA . ARG A 1 101 ? -10.926 7.307 0.262 1.00 83.38 101 ARG A CA 1
ATOM 769 C C . ARG A 1 101 ? -11.306 8.773 0.499 1.00 83.38 101 ARG A C 1
ATOM 771 O O . ARG A 1 101 ? -10.803 9.654 -0.185 1.00 83.38 101 ARG A O 1
ATOM 778 N N . LYS A 1 102 ? -12.179 9.051 1.475 1.00 81.25 102 LYS A N 1
ATOM 779 C CA . LYS A 1 102 ? -12.584 10.426 1.837 1.00 81.25 102 LYS A CA 1
ATOM 780 C C . LYS A 1 102 ? -11.676 11.083 2.883 1.00 81.25 102 LYS A C 1
ATOM 782 O O . LYS A 1 102 ? -11.712 12.300 3.033 1.00 81.25 102 LYS A O 1
ATOM 787 N N . LYS A 1 103 ? -10.891 10.282 3.608 1.00 79.38 103 LYS A N 1
ATOM 788 C CA . LYS A 1 103 ? -10.084 10.710 4.756 1.00 79.38 103 LYS A CA 1
ATOM 789 C C . LYS A 1 103 ? -8.672 11.100 4.363 1.00 79.38 103 LYS A C 1
ATOM 791 O O . LYS A 1 103 ? -8.101 11.956 5.014 1.00 79.38 103 LYS A O 1
ATOM 796 N N . ILE A 1 104 ? -8.109 10.516 3.314 1.00 81.31 104 ILE A N 1
ATOM 797 C CA . ILE A 1 104 ? -6.727 10.787 2.907 1.00 81.31 104 ILE A CA 1
ATOM 798 C C . ILE A 1 104 ? -6.689 11.387 1.509 1.00 81.31 104 ILE A C 1
ATOM 800 O O . ILE A 1 104 ? -7.634 11.259 0.727 1.00 81.31 104 ILE A O 1
ATOM 804 N N . GLN A 1 105 ? -5.580 12.036 1.171 1.00 74.75 105 GLN A N 1
ATOM 805 C CA . GLN A 1 105 ? -5.364 12.500 -0.192 1.00 74.75 105 GLN A CA 1
ATOM 806 C C . GLN A 1 105 ? -4.959 11.327 -1.099 1.00 74.75 105 GLN A C 1
ATOM 808 O O . GLN A 1 105 ? -3.779 11.085 -1.334 1.00 74.75 105 GLN A O 1
ATOM 813 N N . VAL A 1 106 ? -5.949 10.602 -1.625 1.00 70.94 106 VAL A N 1
ATOM 814 C CA . VAL A 1 106 ? -5.74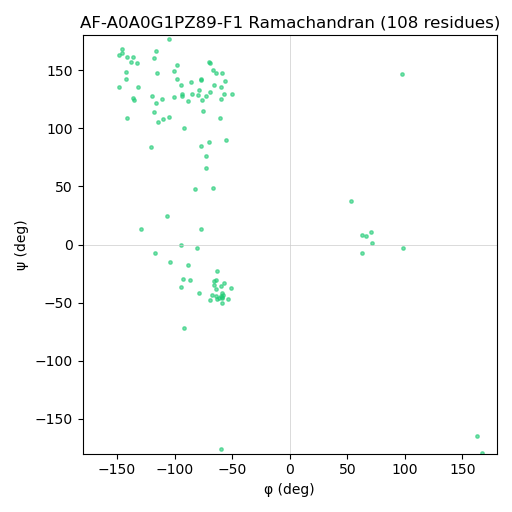8 9.695 -2.762 1.00 70.94 106 VAL A CA 1
ATOM 815 C C . VAL A 1 106 ? -6.073 10.451 -4.042 1.00 70.94 106 VAL A C 1
ATOM 817 O O . VAL A 1 106 ? -7.133 11.068 -4.151 1.00 70.94 106 VAL A O 1
ATOM 820 N N . ARG A 1 107 ? -5.154 10.442 -5.009 1.00 70.81 107 ARG A N 1
ATOM 821 C CA . ARG A 1 107 ? -5.437 10.988 -6.341 1.00 70.81 107 ARG A CA 1
ATOM 822 C C . ARG A 1 107 ? -6.255 9.974 -7.132 1.00 70.81 107 ARG A C 1
ATOM 824 O O . ARG A 1 107 ? -5.904 8.802 -7.147 1.00 70.81 107 ARG A O 1
ATOM 831 N N . LEU A 1 108 ? -7.320 10.431 -7.774 1.00 62.12 108 LEU A N 1
ATOM 832 C CA . LEU A 1 108 ? -8.128 9.616 -8.676 1.00 62.12 108 LEU A CA 1
ATOM 833 C C . LEU A 1 108 ? -7.597 9.812 -10.095 1.00 62.12 108 LEU A C 1
ATOM 835 O O . LEU A 1 108 ? -7.409 10.956 -10.513 1.00 62.12 108 LEU A O 1
ATOM 839 N N . PHE A 1 109 ? -7.332 8.715 -10.799 1.00 59.84 109 PHE A N 1
ATOM 840 C CA . PHE A 1 109 ? -7.108 8.730 -12.241 1.00 59.84 109 PHE A CA 1
ATOM 841 C C . PHE A 1 109 ? -8.234 7.914 -12.875 1.00 59.84 109 PHE A C 1
ATOM 843 O O . PHE A 1 109 ? -8.457 6.764 -12.484 1.00 59.84 109 PHE A O 1
ATOM 850 N N . GLU A 1 110 ? -8.974 8.567 -13.770 1.00 49.78 110 GLU A N 1
ATOM 851 C CA . GLU A 1 110 ? -10.046 7.977 -14.582 1.00 49.78 110 GLU A CA 1
ATOM 852 C C . GLU A 1 110 ? -9.486 7.368 -15.867 1.00 49.78 110 GLU A C 1
ATOM 854 O O . GLU A 1 110 ? -8.541 7.966 -16.435 1.00 49.78 110 GLU A O 1
#

Sequence (110 aa):
SVSEIYNRIRAFACEPGCWMEPEQKSESGKDKAERFILKIFRAKPAIGDGIGVSSNGKGPGLCEIGKQLYLICKDGALVLEQVQPQGKRVMSGIEFLNGYRKKIQVRLFE